Protein AF-A0A1K1Q2R0-F1 (afdb_monomer)

Solvent-accessible surface area (backbone atoms only — not comparable to full-atom values): 7042 Å² total; per-residue (Å²): 111,70,65,62,53,52,37,53,50,28,50,76,66,64,40,99,50,38,55,56,53,58,54,48,56,50,43,51,59,76,29,57,93,38,65,70,61,26,49,53,52,46,52,52,54,52,50,53,50,51,37,71,75,64,46,93,43,79,70,42,68,71,28,67,68,48,50,51,51,53,50,53,54,53,49,49,51,48,46,54,63,66,72,49,71,81,63,83,71,84,79,54,72,61,63,58,54,49,50,67,53,47,54,61,49,53,54,50,51,53,51,51,53,52,55,54,55,56,65,71,77,110

Sequence (122 aa):
MAIVALDAVTLLLQSEWMLFGILIVLGLHIFREKPKIRLIWFTVCAFCVEFISNGLSLYTLISPPFLFGMFFLLLSYFVMTVLCSGKKGKHPKFAKWFFYIFYPAHLLMIYFVKLAAEKVNL

pLDDT: mean 79.73, std 8.25, range [48.81, 90.94]

Structure (mmCIF, N/CA/C/O backbone):
data_AF-A0A1K1Q2R0-F1
#
_entry.id   AF-A0A1K1Q2R0-F1
#
loop_
_atom_site.group_PDB
_atom_site.id
_atom_site.type_symbol
_atom_site.label_atom_id
_atom_site.label_alt_id
_atom_site.label_comp_id
_atom_site.label_asym_id
_atom_site.label_entity_id
_atom_site.label_seq_id
_atom_site.pdbx_PDB_ins_code
_atom_site.Cartn_x
_atom_site.Cartn_y
_atom_site.Cartn_z
_atom_site.occupancy
_atom_site.B_iso_or_equiv
_atom_site.auth_seq_id
_atom_site.auth_comp_id
_atom_site.auth_asym_id
_atom_site.auth_atom_id
_atom_site.pdbx_PDB_model_num
ATOM 1 N N . MET A 1 1 ? -2.669 -13.277 19.019 1.00 62.69 1 MET A N 1
ATOM 2 C CA . MET A 1 1 ? -2.047 -14.454 18.370 1.00 62.69 1 MET A CA 1
ATOM 3 C C . MET A 1 1 ? -2.475 -14.605 16.910 1.00 62.69 1 MET A C 1
ATOM 5 O O . MET A 1 1 ? -1.596 -14.688 16.070 1.00 62.69 1 MET A O 1
ATOM 9 N N . ALA A 1 2 ? -3.773 -14.544 16.576 1.00 80.44 2 ALA A N 1
ATOM 10 C CA . ALA A 1 2 ? -4.241 -14.693 15.186 1.00 80.44 2 ALA A CA 1
ATOM 11 C C . ALA A 1 2 ? -3.658 -13.669 14.186 1.00 80.44 2 ALA A C 1
ATOM 13 O O . ALA A 1 2 ? -3.282 -14.046 13.085 1.00 80.44 2 ALA A O 1
ATOM 14 N N . ILE A 1 3 ? -3.529 -12.394 14.576 1.00 79.75 3 ILE A N 1
ATOM 15 C CA . ILE A 1 3 ? -2.997 -11.335 13.693 1.00 79.75 3 ILE A CA 1
ATOM 16 C C . ILE A 1 3 ? -1.536 -11.609 13.312 1.00 79.75 3 ILE A C 1
ATOM 18 O O . ILE A 1 3 ? -1.196 -11.542 12.143 1.00 79.75 3 ILE A O 1
ATOM 22 N N . VAL A 1 4 ? -0.702 -11.996 14.282 1.00 80.75 4 VAL A N 1
ATOM 23 C CA . VAL A 1 4 ? 0.724 -12.301 14.060 1.00 80.75 4 VAL A CA 1
ATOM 24 C C . VAL A 1 4 ? 0.899 -13.520 13.151 1.00 80.75 4 VAL A C 1
ATOM 26 O O . VAL A 1 4 ? 1.781 -13.537 12.303 1.00 80.75 4 VAL A O 1
ATOM 29 N N . ALA A 1 5 ? 0.034 -14.528 13.292 1.00 82.62 5 ALA A N 1
ATOM 30 C CA . ALA A 1 5 ? 0.045 -15.691 12.411 1.00 82.62 5 ALA A CA 1
ATOM 31 C C . ALA A 1 5 ? -0.347 -15.325 10.968 1.00 82.62 5 ALA A C 1
ATOM 33 O O . ALA A 1 5 ? 0.280 -15.808 10.031 1.00 82.62 5 ALA A O 1
ATOM 34 N N . LEU A 1 6 ? -1.343 -14.450 10.782 1.00 82.44 6 LEU A N 1
ATOM 35 C CA . LEU A 1 6 ? -1.733 -13.960 9.454 1.00 82.44 6 LEU A CA 1
ATOM 36 C C . LEU A 1 6 ? -0.607 -13.159 8.792 1.00 82.44 6 LEU A C 1
ATOM 38 O O . LEU A 1 6 ? -0.348 -13.351 7.610 1.00 82.44 6 LEU A O 1
ATOM 42 N N . ASP A 1 7 ? 0.083 -12.330 9.570 1.00 81.56 7 ASP A N 1
ATOM 43 C CA . ASP A 1 7 ? 1.225 -11.525 9.129 1.00 81.56 7 ASP A CA 1
ATOM 44 C C . ASP A 1 7 ? 2.418 -12.394 8.694 1.00 81.56 7 ASP A C 1
ATOM 46 O O . ASP A 1 7 ? 3.048 -12.167 7.662 1.00 81.56 7 ASP A O 1
ATOM 50 N N . ALA A 1 8 ? 2.699 -13.458 9.452 1.00 78.94 8 ALA A N 1
ATOM 51 C CA . ALA A 1 8 ? 3.729 -14.428 9.094 1.00 78.94 8 ALA A CA 1
ATOM 52 C C . ALA A 1 8 ? 3.382 -15.168 7.791 1.00 78.94 8 ALA A C 1
ATOM 54 O O . ALA A 1 8 ? 4.251 -15.402 6.954 1.00 78.94 8 ALA A O 1
ATOM 55 N N . VAL A 1 9 ? 2.108 -15.509 7.589 1.00 83.50 9 VAL A N 1
ATOM 56 C CA . VAL A 1 9 ? 1.645 -16.191 6.372 1.00 83.50 9 VAL A CA 1
ATOM 57 C C . VAL A 1 9 ? 1.715 -15.271 5.150 1.00 83.50 9 VAL A C 1
ATOM 59 O O . VAL A 1 9 ? 2.161 -15.714 4.092 1.00 83.50 9 VAL A O 1
ATOM 62 N N . THR A 1 10 ? 1.330 -13.996 5.266 1.00 81.75 10 THR A N 1
ATOM 63 C CA . THR A 1 10 ? 1.429 -13.043 4.145 1.00 81.75 10 THR A CA 1
ATOM 64 C C . THR A 1 10 ? 2.874 -12.735 3.765 1.00 81.75 10 THR A C 1
ATOM 66 O O . THR A 1 10 ? 3.152 -12.557 2.577 1.00 81.75 10 THR A O 1
ATOM 69 N N . LEU A 1 11 ? 3.794 -12.731 4.736 1.00 78.38 11 LEU A N 1
ATOM 70 C CA . LEU A 1 11 ? 5.234 -12.663 4.481 1.00 78.38 11 LEU A CA 1
ATOM 71 C C . LEU A 1 11 ? 5.752 -13.883 3.717 1.00 78.38 11 LEU A C 1
ATOM 73 O O . LEU A 1 11 ? 6.471 -13.721 2.734 1.00 78.38 11 LEU A O 1
ATOM 77 N N . LEU A 1 12 ? 5.381 -15.093 4.149 1.00 81.62 12 LEU A N 1
ATOM 78 C CA . LEU A 1 12 ? 5.814 -16.337 3.502 1.00 81.62 12 LEU A CA 1
ATOM 79 C C . LEU A 1 12 ? 5.302 -16.453 2.062 1.00 81.62 12 LEU A C 1
ATOM 81 O O . LEU A 1 12 ? 6.008 -16.969 1.202 1.00 81.62 12 LEU A O 1
ATOM 85 N N . LEU A 1 13 ? 4.096 -15.950 1.793 1.00 81.56 13 LEU A N 1
ATOM 86 C CA . LEU A 1 13 ? 3.499 -15.930 0.455 1.00 81.56 13 LEU A CA 1
ATOM 87 C C . LEU A 1 13 ? 4.055 -14.824 -0.454 1.00 81.56 13 LEU A C 1
ATOM 89 O O . LEU A 1 13 ? 3.652 -14.766 -1.612 1.00 81.56 13 LEU A O 1
ATOM 93 N N . GLN A 1 14 ? 4.927 -13.943 0.056 1.00 73.06 14 GLN A N 1
ATOM 94 C CA . GLN A 1 14 ? 5.393 -12.739 -0.646 1.00 73.06 14 GLN A CA 1
ATOM 95 C C . GLN A 1 14 ? 4.235 -11.954 -1.280 1.00 73.06 14 GLN A C 1
ATOM 97 O O . GLN A 1 14 ? 4.300 -11.526 -2.431 1.00 73.06 14 GLN A O 1
ATOM 102 N N . SER A 1 15 ? 3.144 -11.794 -0.527 1.00 72.81 15 SER A N 1
ATOM 103 C CA . SER A 1 15 ? 1.993 -11.025 -0.996 1.00 72.81 15 SER A CA 1
ATOM 104 C C . SER A 1 15 ? 2.419 -9.596 -1.332 1.00 72.81 15 SER A C 1
ATOM 106 O O . SER A 1 15 ? 3.204 -9.007 -0.591 1.00 72.81 15 SER A O 1
ATOM 108 N N . GLU A 1 16 ? 1.854 -9.013 -2.390 1.00 65.94 16 GLU A N 1
ATOM 109 C CA . GLU A 1 16 ? 2.181 -7.657 -2.869 1.00 65.94 16 GLU A CA 1
ATOM 110 C C . GLU A 1 16 ? 2.047 -6.583 -1.772 1.00 65.94 16 GLU A C 1
ATOM 112 O O . GLU A 1 16 ? 2.724 -5.561 -1.800 1.00 65.94 16 GLU A O 1
ATOM 117 N N . TRP A 1 17 ? 1.208 -6.843 -0.764 1.00 67.81 17 TRP A N 1
ATOM 118 C CA . TRP A 1 17 ? 0.936 -5.939 0.358 1.00 67.81 17 TRP A CA 1
ATOM 119 C C . TRP A 1 17 ? 1.602 -6.359 1.680 1.00 67.81 17 TRP A C 1
ATOM 121 O O . TRP A 1 17 ? 1.435 -5.665 2.686 1.00 67.81 17 TRP A O 1
ATOM 131 N N . MET A 1 18 ? 2.350 -7.472 1.674 1.00 78.88 18 MET A N 1
ATOM 132 C CA . MET A 1 18 ? 3.139 -8.043 2.778 1.00 78.88 18 MET A CA 1
ATOM 133 C C . MET A 1 18 ? 2.494 -7.832 4.169 1.00 78.88 18 MET A C 1
ATOM 135 O O . MET A 1 18 ? 1.323 -8.155 4.380 1.00 78.88 18 MET A O 1
ATOM 139 N N . LEU A 1 19 ? 3.266 -7.277 5.110 1.00 77.56 19 LEU A N 1
ATOM 140 C CA . LEU A 1 19 ? 2.856 -6.892 6.464 1.00 77.56 19 LEU A CA 1
ATOM 141 C C . LEU A 1 19 ? 1.985 -5.622 6.470 1.00 77.56 19 LEU A C 1
ATOM 143 O O . LEU A 1 19 ? 1.160 -5.391 7.357 1.00 77.56 19 LEU A O 1
ATOM 147 N N . PHE A 1 20 ? 2.172 -4.754 5.473 1.00 80.19 20 PHE A N 1
ATOM 148 C CA . PHE A 1 20 ? 1.595 -3.411 5.463 1.00 80.19 20 PHE A CA 1
ATOM 149 C C . PHE A 1 20 ? 0.081 -3.421 5.319 1.00 80.19 20 PHE A C 1
ATOM 151 O O . PHE A 1 20 ? -0.588 -2.612 5.958 1.00 80.19 20 PHE A O 1
ATOM 158 N N . GLY A 1 21 ? -0.477 -4.361 4.552 1.00 79.44 21 GLY A N 1
ATOM 159 C CA . GLY A 1 21 ? -1.927 -4.499 4.419 1.00 79.44 21 GLY A CA 1
ATOM 160 C C . GLY A 1 21 ? -2.615 -4.692 5.774 1.00 79.44 21 GLY A C 1
ATOM 161 O O . GLY A 1 21 ? -3.588 -4.005 6.093 1.00 79.44 21 GLY A O 1
ATOM 162 N N . ILE A 1 22 ? -2.067 -5.575 6.611 1.00 83.12 22 ILE A N 1
ATOM 163 C CA . ILE A 1 22 ? -2.620 -5.888 7.934 1.00 83.12 22 ILE A CA 1
ATOM 164 C C . ILE A 1 22 ? -2.429 -4.704 8.888 1.00 83.12 22 ILE A C 1
ATOM 166 O O . ILE A 1 22 ? -3.376 -4.320 9.577 1.00 83.12 22 ILE A O 1
ATOM 170 N N . LEU A 1 23 ? -1.252 -4.070 8.882 1.00 84.12 23 LEU A N 1
ATOM 171 C CA . LEU A 1 23 ? -0.959 -2.894 9.710 1.00 84.12 23 LEU A CA 1
ATOM 172 C C . LEU A 1 23 ? -1.842 -1.686 9.375 1.00 84.12 23 LEU A C 1
ATOM 174 O O . LEU A 1 23 ? -2.283 -0.970 10.280 1.00 84.12 23 LEU A O 1
ATOM 178 N N . ILE A 1 24 ? -2.130 -1.467 8.091 1.00 84.44 24 ILE A N 1
ATOM 179 C CA . ILE A 1 24 ? -3.013 -0.393 7.634 1.00 84.44 24 ILE A CA 1
ATOM 180 C C . ILE A 1 24 ? -4.440 -0.657 8.116 1.00 84.44 24 ILE A C 1
ATOM 182 O O . ILE A 1 24 ? -5.030 0.203 8.769 1.00 84.44 24 ILE A O 1
ATOM 186 N N . VAL A 1 25 ? -4.994 -1.849 7.869 1.00 84.56 25 VAL A N 1
ATOM 187 C CA . VAL A 1 25 ? -6.365 -2.187 8.297 1.00 84.56 25 VAL A CA 1
ATOM 188 C C . VAL A 1 25 ? -6.502 -2.131 9.820 1.00 84.56 25 VAL A C 1
ATOM 190 O O . VAL A 1 25 ? -7.475 -1.573 10.335 1.00 84.56 25 VAL A O 1
ATOM 193 N N . LEU A 1 26 ? -5.514 -2.652 10.550 1.00 85.31 26 LEU A N 1
ATOM 194 C CA . LEU A 1 26 ? -5.497 -2.629 12.00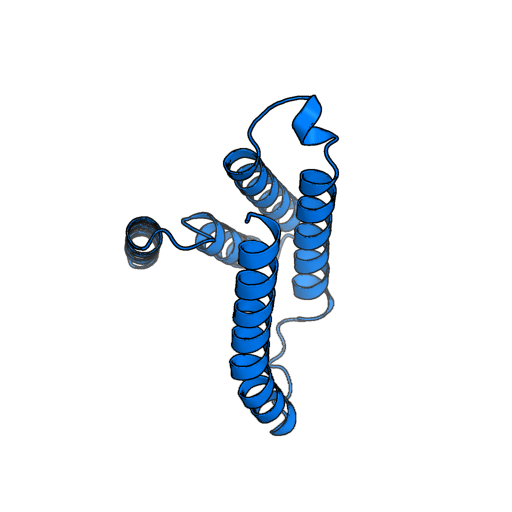9 1.00 85.31 26 LEU A CA 1
ATOM 195 C C . LEU A 1 26 ? -5.435 -1.196 12.549 1.00 85.31 26 LEU A C 1
ATOM 197 O O . LEU A 1 26 ? -6.214 -0.838 13.434 1.00 85.31 26 LEU A O 1
ATOM 201 N N . GLY A 1 27 ? -4.563 -0.355 11.989 1.00 82.88 27 GLY A N 1
ATOM 202 C CA . GLY A 1 27 ? -4.461 1.052 12.369 1.00 82.88 27 GLY A CA 1
ATOM 203 C C . GLY A 1 27 ? -5.752 1.825 12.113 1.00 82.88 27 GLY A C 1
ATOM 204 O O . GLY A 1 27 ? -6.197 2.600 12.960 1.00 82.88 27 GLY A O 1
ATOM 205 N N . LEU A 1 28 ? -6.417 1.566 10.986 1.00 84.44 28 LEU A N 1
ATOM 206 C CA . LEU A 1 28 ? -7.714 2.168 10.679 1.00 84.44 28 LEU A CA 1
ATOM 207 C C . LEU A 1 28 ? -8.815 1.738 11.658 1.00 84.44 28 LEU A C 1
ATOM 209 O O . LEU A 1 28 ? -9.705 2.538 11.953 1.00 84.44 28 LEU A O 1
ATOM 213 N N . HIS A 1 29 ? -8.750 0.508 12.175 1.00 83.81 29 HIS A N 1
ATOM 214 C CA . HIS A 1 29 ? -9.684 0.005 13.180 1.00 83.81 29 HIS A CA 1
ATOM 215 C C . HIS A 1 29 ? -9.431 0.614 14.567 1.00 83.81 29 HIS A C 1
ATOM 217 O O . HIS A 1 29 ? -10.358 1.147 15.175 1.00 83.81 29 HIS A O 1
ATOM 223 N N . ILE A 1 30 ? -8.184 0.585 15.051 1.00 85.88 30 ILE A N 1
ATOM 224 C CA . ILE A 1 30 ? -7.811 1.095 16.382 1.00 85.88 30 ILE A CA 1
ATOM 225 C C . ILE A 1 30 ? -8.022 2.612 16.465 1.00 85.88 30 ILE A C 1
ATOM 227 O O . ILE A 1 30 ? -8.576 3.119 17.439 1.00 85.88 30 ILE A O 1
ATOM 231 N N . PHE A 1 31 ? -7.623 3.352 15.427 1.00 82.88 31 PHE A N 1
ATOM 232 C CA . PHE A 1 31 ? -7.714 4.814 15.399 1.00 82.88 31 PHE A CA 1
ATOM 233 C C . PHE A 1 31 ? -9.008 5.329 14.756 1.00 82.88 31 PHE A C 1
ATOM 235 O O . PHE A 1 31 ? -9.079 6.490 14.349 1.00 82.88 31 PHE A O 1
ATOM 242 N N . ARG A 1 32 ? -10.058 4.499 14.679 1.00 77.31 32 ARG A N 1
ATOM 243 C CA . ARG A 1 32 ? -11.324 4.845 14.015 1.00 77.31 32 ARG A CA 1
ATOM 244 C C . ARG A 1 32 ? -11.941 6.146 14.533 1.00 77.31 32 ARG A C 1
ATOM 246 O O . ARG A 1 32 ? -12.344 6.977 13.721 1.00 77.31 32 ARG A O 1
ATOM 253 N N . GLU A 1 33 ? -11.953 6.328 15.851 1.00 81.19 33 GLU A N 1
ATOM 254 C CA . GLU A 1 33 ? -12.548 7.485 16.537 1.00 81.19 33 GLU A CA 1
ATOM 255 C C . GLU A 1 33 ? -11.679 8.756 16.463 1.00 81.19 33 GLU A C 1
ATOM 257 O O . GLU A 1 33 ? -12.137 9.854 16.771 1.00 81.19 33 GLU A O 1
ATOM 262 N N . LYS A 1 34 ? -10.406 8.639 16.053 1.00 84.94 34 LYS A N 1
ATOM 263 C CA . LYS A 1 34 ? -9.433 9.746 16.049 1.00 84.94 34 LYS A CA 1
ATOM 264 C C . LYS A 1 34 ? -8.907 10.004 14.629 1.00 84.94 34 LYS A C 1
ATOM 266 O O . LYS A 1 34 ? -7.831 9.514 14.279 1.00 84.94 34 LYS A O 1
ATOM 271 N N . PRO A 1 35 ? -9.593 10.828 13.810 1.00 79.50 35 PRO A N 1
ATOM 272 C CA . PRO A 1 35 ? -9.286 10.974 12.383 1.00 79.50 35 PRO A CA 1
ATOM 273 C C . PRO A 1 35 ? -7.884 11.537 12.103 1.00 79.50 35 PRO A C 1
ATOM 275 O O . PRO A 1 35 ? -7.273 11.167 11.105 1.00 79.50 35 PRO A O 1
ATOM 278 N N . LYS A 1 36 ? -7.347 12.383 12.995 1.00 84.69 36 LYS A N 1
ATOM 279 C CA . LYS A 1 36 ? -5.992 12.948 12.864 1.00 84.69 36 LYS A CA 1
ATOM 280 C C . LYS A 1 36 ? -4.905 11.879 13.021 1.00 84.69 36 LYS A C 1
ATOM 282 O O . LYS A 1 36 ? -4.016 11.786 12.186 1.00 84.69 36 LYS A O 1
ATOM 287 N N . ILE A 1 37 ? -5.008 11.045 14.060 1.00 86.56 37 ILE A N 1
ATOM 288 C CA . ILE A 1 37 ? -4.042 9.963 14.325 1.00 86.56 37 ILE A CA 1
ATOM 289 C C . ILE A 1 37 ? -4.142 8.893 13.239 1.00 86.56 37 ILE A C 1
ATOM 291 O O . ILE A 1 37 ? -3.130 8.388 12.770 1.00 86.56 37 ILE A O 1
ATOM 295 N N . ARG A 1 38 ? -5.366 8.607 12.789 1.00 85.19 38 ARG A N 1
ATOM 296 C CA . ARG A 1 38 ? -5.628 7.671 11.698 1.00 85.19 38 ARG A CA 1
ATOM 297 C C . ARG A 1 38 ? -4.951 8.084 10.392 1.00 85.19 38 ARG A C 1
ATOM 299 O O . ARG A 1 38 ? -4.360 7.236 9.732 1.00 85.19 38 ARG A O 1
ATOM 306 N N . LEU A 1 39 ? -5.023 9.371 10.041 1.00 86.50 39 LEU A N 1
ATOM 307 C CA . LEU A 1 39 ? -4.351 9.905 8.858 1.00 86.50 39 LEU A CA 1
ATOM 308 C C . LEU A 1 39 ? -2.835 9.780 9.000 1.00 86.50 39 LEU A C 1
ATOM 310 O O . LEU A 1 39 ? -2.199 9.259 8.096 1.00 86.50 39 LEU A O 1
ATOM 314 N N . ILE A 1 40 ? -2.270 10.185 10.143 1.00 88.25 40 ILE A N 1
ATOM 315 C CA . ILE A 1 40 ? -0.824 10.077 10.390 1.00 88.25 40 ILE A CA 1
ATOM 316 C C . ILE A 1 40 ? -0.366 8.622 10.252 1.00 88.25 40 ILE A C 1
ATOM 318 O O . ILE A 1 40 ? 0.595 8.357 9.539 1.00 88.25 40 ILE A O 1
ATOM 322 N N . TRP A 1 41 ? -1.080 7.676 10.869 1.00 87.69 41 TRP A N 1
ATOM 323 C CA . TRP A 1 41 ? -0.764 6.251 10.768 1.00 87.69 41 TRP A CA 1
ATOM 324 C C . TRP A 1 41 ? -0.792 5.758 9.319 1.00 87.69 41 TRP A C 1
ATOM 326 O O . TRP A 1 41 ? 0.155 5.120 8.866 1.00 87.69 41 TRP A O 1
ATOM 336 N N . PHE A 1 42 ? -1.847 6.097 8.572 1.00 87.81 42 PHE A N 1
ATOM 337 C CA . PHE A 1 42 ? -1.975 5.706 7.170 1.00 87.81 42 PHE A CA 1
ATOM 338 C C . PHE A 1 42 ? -0.848 6.289 6.309 1.00 87.81 42 PHE A C 1
ATOM 340 O O . PHE A 1 42 ? -0.241 5.559 5.532 1.00 87.81 42 PHE A O 1
ATOM 347 N N . THR A 1 43 ? -0.526 7.575 6.476 1.00 86.75 43 THR A N 1
ATOM 348 C CA . THR A 1 43 ? 0.553 8.238 5.732 1.00 86.75 43 THR A CA 1
ATOM 349 C C . THR A 1 43 ? 1.917 7.633 6.052 1.00 86.75 43 THR A C 1
ATOM 351 O O . THR A 1 43 ? 2.717 7.441 5.142 1.00 86.75 43 THR A O 1
ATOM 354 N N . VAL A 1 44 ? 2.182 7.286 7.316 1.00 90.00 44 VAL A N 1
ATOM 355 C CA . VAL A 1 44 ? 3.427 6.610 7.712 1.00 90.00 44 VAL A CA 1
ATOM 356 C C . VAL A 1 44 ? 3.521 5.234 7.054 1.00 90.00 44 VAL A C 1
ATOM 358 O O . VAL A 1 44 ? 4.540 4.926 6.445 1.00 90.00 44 VAL A O 1
ATOM 361 N N . CYS A 1 45 ? 2.455 4.429 7.100 1.00 88.12 45 CYS A N 1
ATOM 362 C CA . CYS A 1 45 ? 2.445 3.125 6.437 1.00 88.12 45 CYS A CA 1
ATOM 363 C C . CYS A 1 45 ? 2.611 3.241 4.914 1.00 88.12 45 CYS A C 1
ATOM 365 O O . CYS A 1 45 ? 3.390 2.486 4.342 1.00 88.12 45 CYS A O 1
ATOM 367 N N . ALA A 1 46 ? 1.925 4.189 4.266 1.00 85.56 46 ALA A N 1
ATOM 368 C CA . ALA A 1 46 ? 2.044 4.435 2.828 1.00 85.56 46 ALA A CA 1
ATOM 369 C C . ALA A 1 46 ? 3.475 4.832 2.439 1.00 85.56 46 ALA A C 1
ATOM 371 O O . ALA A 1 46 ? 4.041 4.272 1.505 1.00 85.56 46 ALA A O 1
ATOM 372 N N . PHE A 1 47 ? 4.093 5.727 3.213 1.00 85.44 47 PHE A N 1
ATOM 373 C CA . PHE A 1 47 ? 5.482 6.117 3.001 1.00 85.44 47 PHE A CA 1
ATOM 374 C C . PHE A 1 47 ? 6.443 4.933 3.173 1.00 85.44 47 PHE A C 1
ATOM 376 O O . PHE A 1 47 ? 7.358 4.777 2.374 1.00 85.44 47 PHE A O 1
ATOM 383 N N . CYS A 1 48 ? 6.232 4.069 4.174 1.00 86.31 48 CYS A N 1
ATOM 384 C CA . CYS A 1 48 ? 7.052 2.868 4.365 1.00 86.31 48 CYS A CA 1
ATOM 385 C C . CYS A 1 48 ? 6.932 1.866 3.208 1.00 86.31 48 CYS A C 1
ATOM 387 O O . CYS A 1 48 ? 7.939 1.270 2.831 1.00 86.31 48 CYS A O 1
ATOM 389 N N . VAL A 1 49 ? 5.735 1.685 2.641 1.00 83.94 49 VAL A N 1
ATOM 390 C CA . VAL A 1 49 ? 5.531 0.825 1.462 1.00 83.94 49 VAL A CA 1
ATOM 391 C C . VAL A 1 49 ? 6.314 1.376 0.275 1.00 83.94 49 VAL A C 1
ATOM 393 O O . VAL A 1 49 ? 7.146 0.674 -0.291 1.00 83.94 49 VAL A O 1
ATOM 396 N N . GLU A 1 50 ? 6.121 2.655 -0.044 1.00 81.69 50 GLU A N 1
ATOM 397 C CA . GLU A 1 50 ? 6.796 3.300 -1.173 1.00 81.69 50 GLU A CA 1
ATOM 398 C C . GLU A 1 50 ? 8.316 3.353 -0.995 1.00 81.69 50 GLU A C 1
ATOM 400 O O . GLU A 1 50 ? 9.068 3.199 -1.956 1.00 81.69 50 GLU A O 1
ATOM 405 N N . PHE A 1 51 ? 8.782 3.506 0.246 1.00 82.00 51 PHE A N 1
ATOM 406 C CA . PHE A 1 51 ? 10.194 3.428 0.602 1.00 82.00 51 PHE A CA 1
ATOM 407 C C . PHE A 1 51 ? 10.791 2.050 0.304 1.00 82.00 51 PHE A C 1
ATOM 409 O O . PHE A 1 51 ? 11.905 1.971 -0.207 1.00 82.00 51 PHE A O 1
ATOM 416 N N . ILE A 1 52 ? 10.080 0.964 0.614 1.00 81.88 52 ILE A N 1
ATOM 417 C CA . ILE A 1 52 ? 10.563 -0.396 0.336 1.00 81.88 52 ILE A CA 1
ATOM 418 C C . ILE A 1 52 ? 10.539 -0.678 -1.166 1.00 81.88 52 ILE A C 1
ATOM 420 O O . ILE A 1 52 ? 11.464 -1.304 -1.677 1.00 81.88 52 ILE A O 1
ATOM 424 N N . SER A 1 53 ? 9.518 -0.194 -1.876 1.00 79.81 53 SER A N 1
ATOM 425 C CA . SER A 1 53 ? 9.373 -0.414 -3.317 1.00 79.81 53 SER A CA 1
ATOM 426 C C . SER A 1 53 ? 10.368 0.391 -4.158 1.00 79.81 53 SER A C 1
ATOM 428 O O . SER A 1 53 ? 10.917 -0.145 -5.116 1.00 79.81 53 SER A O 1
ATOM 430 N N . ASN A 1 54 ? 10.610 1.660 -3.817 1.00 76.50 54 ASN A N 1
ATOM 431 C CA . ASN A 1 54 ? 11.395 2.587 -4.642 1.00 76.50 54 ASN A CA 1
ATOM 432 C C . ASN A 1 54 ? 12.749 2.985 -4.023 1.00 76.50 54 ASN A C 1
ATOM 434 O O . ASN A 1 54 ? 13.595 3.540 -4.719 1.00 76.50 54 ASN A O 1
ATOM 438 N N .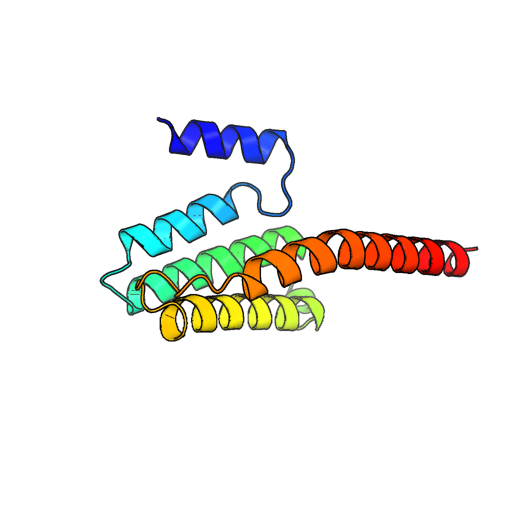 GLY A 1 55 ? 12.989 2.708 -2.739 1.00 77.50 55 GLY A N 1
ATOM 439 C CA . GLY A 1 55 ? 14.216 3.084 -2.030 1.00 77.50 55 GLY A CA 1
ATOM 440 C C . GLY A 1 55 ? 14.287 4.563 -1.620 1.00 77.50 55 GLY A C 1
ATOM 441 O O . GLY A 1 55 ? 13.544 5.420 -2.107 1.00 77.50 55 GLY A O 1
ATOM 442 N N . LEU A 1 56 ? 15.217 4.883 -0.710 1.00 75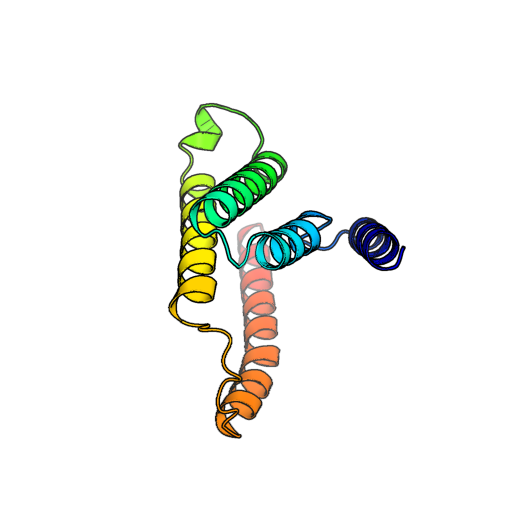.44 56 LEU A N 1
ATOM 443 C CA . LEU A 1 56 ? 15.422 6.243 -0.198 1.00 75.44 56 LEU A CA 1
ATOM 444 C C . LEU A 1 56 ? 16.457 6.998 -1.020 1.00 75.44 56 LEU A C 1
ATOM 446 O O . LEU A 1 56 ? 17.652 6.956 -0.727 1.00 75.44 56 LEU A O 1
ATOM 450 N N . SER A 1 57 ? 15.997 7.733 -2.022 1.00 79.00 57 SER A N 1
ATOM 451 C CA . SER A 1 57 ? 16.848 8.688 -2.707 1.00 79.00 57 SER A CA 1
ATOM 452 C C . SER A 1 57 ? 16.104 9.967 -3.060 1.00 79.00 57 SER A C 1
ATOM 454 O O . SER A 1 57 ? 14.916 9.963 -3.365 1.00 79.00 57 SER A O 1
ATOM 456 N N . LEU A 1 58 ? 16.819 11.092 -3.076 1.00 72.50 58 LEU A N 1
ATOM 457 C CA . LEU A 1 58 ? 16.248 12.381 -3.475 1.00 72.50 58 LEU A CA 1
ATOM 458 C C . LEU A 1 58 ? 15.669 12.338 -4.897 1.00 72.50 58 LEU A C 1
ATOM 460 O O . LEU A 1 58 ? 14.641 12.957 -5.156 1.00 72.50 58 LEU A O 1
ATOM 464 N N . TYR A 1 59 ? 16.282 11.562 -5.797 1.00 73.19 59 TYR A N 1
ATOM 465 C CA . TYR A 1 59 ? 15.766 11.380 -7.155 1.00 73.19 59 TYR A CA 1
ATOM 466 C C . TYR A 1 59 ? 14.504 10.505 -7.199 1.00 73.19 59 TYR A C 1
ATOM 468 O O . TYR A 1 59 ? 13.639 10.742 -8.039 1.00 73.19 59 TYR A O 1
ATOM 476 N N . THR A 1 60 ? 14.357 9.527 -6.296 1.00 73.75 60 THR A N 1
ATOM 477 C CA . THR A 1 60 ? 13.165 8.664 -6.257 1.00 73.75 60 THR A CA 1
ATOM 478 C C . THR A 1 60 ? 11.970 9.380 -5.644 1.00 73.75 60 THR A C 1
ATOM 480 O O . THR A 1 60 ? 10.858 9.197 -6.128 1.00 73.75 60 THR A O 1
ATOM 483 N N . LEU A 1 61 ? 12.183 10.282 -4.682 1.00 72.38 61 LEU A N 1
ATOM 484 C CA . LEU A 1 61 ? 11.109 11.070 -4.058 1.00 72.38 61 LEU A CA 1
ATOM 485 C C . LEU A 1 61 ? 10.412 12.043 -5.024 1.00 72.38 61 LEU A C 1
ATOM 487 O O . LEU A 1 61 ? 9.239 12.357 -4.843 1.00 72.38 61 LEU A O 1
ATOM 491 N N . ILE A 1 62 ? 11.130 12.527 -6.041 1.00 77.94 62 ILE A N 1
ATOM 492 C CA . ILE A 1 62 ? 10.591 13.438 -7.067 1.00 77.94 62 ILE A CA 1
ATOM 493 C C . ILE A 1 62 ? 10.152 12.652 -8.314 1.00 77.94 62 ILE A C 1
ATOM 495 O O . ILE A 1 62 ? 9.520 13.195 -9.220 1.00 77.94 62 ILE A O 1
ATOM 499 N N . SER A 1 63 ? 10.466 11.355 -8.373 1.00 81.38 63 SER A N 1
ATOM 500 C CA . SER A 1 63 ? 10.141 10.534 -9.529 1.00 81.38 63 SER A CA 1
ATOM 501 C C . SER A 1 63 ? 8.617 10.433 -9.722 1.00 81.38 63 SER A C 1
ATOM 503 O O . SER A 1 63 ? 7.872 10.288 -8.745 1.00 81.38 63 SER A O 1
ATOM 505 N N . PRO A 1 64 ? 8.124 10.476 -10.976 1.00 82.06 64 PRO A N 1
ATOM 506 C CA . PRO A 1 64 ? 6.701 10.320 -11.259 1.00 82.06 64 PRO A CA 1
ATOM 507 C C . PRO A 1 64 ? 6.063 9.068 -10.623 1.00 82.06 64 PRO A C 1
ATOM 509 O O . PRO A 1 64 ? 4.977 9.210 -10.064 1.00 82.06 64 PRO A O 1
ATOM 512 N N . PRO A 1 65 ? 6.700 7.875 -10.623 1.00 78.38 65 PRO A N 1
ATOM 513 C CA . PRO A 1 65 ? 6.123 6.674 -10.014 1.00 78.38 65 PRO A CA 1
ATOM 514 C C . PRO A 1 65 ? 5.795 6.845 -8.528 1.00 78.38 65 PRO A C 1
ATOM 516 O O . PRO A 1 65 ? 4.694 6.502 -8.106 1.00 78.38 65 PRO A O 1
ATOM 519 N N . PHE A 1 66 ? 6.709 7.442 -7.758 1.00 81.56 66 PHE A N 1
ATOM 520 C CA . PHE A 1 66 ? 6.531 7.666 -6.323 1.00 81.56 66 PHE A CA 1
ATOM 521 C C . PHE A 1 66 ? 5.384 8.642 -6.030 1.00 81.56 66 PHE A C 1
ATOM 523 O O . PHE A 1 66 ? 4.543 8.394 -5.165 1.00 81.56 66 PHE A O 1
ATOM 530 N N . LEU A 1 67 ? 5.309 9.747 -6.781 1.00 83.56 67 LEU A N 1
ATOM 531 C CA . LEU A 1 67 ? 4.243 10.741 -6.619 1.00 83.56 67 LEU A CA 1
ATOM 532 C C . LEU A 1 67 ? 2.870 10.163 -6.973 1.00 83.56 67 LEU A C 1
ATOM 534 O O . LEU A 1 67 ? 1.900 10.397 -6.250 1.00 83.56 67 LEU A O 1
ATOM 538 N N . PHE A 1 68 ? 2.790 9.388 -8.058 1.00 85.00 68 PHE A N 1
ATOM 539 C CA . PHE A 1 68 ? 1.559 8.705 -8.446 1.00 85.00 68 PHE A CA 1
ATOM 540 C C . PHE A 1 68 ? 1.136 7.671 -7.398 1.00 85.00 68 PHE A C 1
ATOM 542 O O . PHE A 1 68 ? -0.026 7.680 -6.992 1.00 85.00 68 PHE A O 1
ATOM 549 N N . GLY A 1 69 ? 2.057 6.830 -6.919 1.00 83.94 69 GLY A N 1
ATOM 550 C CA . GLY A 1 69 ? 1.779 5.823 -5.891 1.00 83.94 69 GLY A CA 1
ATOM 551 C C . GLY A 1 69 ? 1.244 6.440 -4.597 1.00 83.94 69 GLY A C 1
ATOM 552 O O . GLY A 1 69 ? 0.138 6.114 -4.150 1.00 83.94 69 GLY A O 1
ATOM 553 N N . MET A 1 70 ? 1.940 7.458 -4.080 1.00 84.06 70 MET A N 1
ATOM 554 C CA . MET A 1 70 ? 1.506 8.218 -2.904 1.00 84.06 70 MET A CA 1
ATOM 555 C C . MET A 1 70 ? 0.136 8.868 -3.103 1.00 84.06 70 MET A C 1
ATOM 557 O O . MET A 1 70 ? -0.716 8.793 -2.215 1.00 84.06 70 MET A O 1
ATOM 561 N N . PHE A 1 71 ? -0.112 9.474 -4.267 1.00 86.38 71 PHE A N 1
ATOM 562 C CA . PHE A 1 71 ? -1.400 10.090 -4.578 1.00 86.38 71 PHE A CA 1
ATOM 563 C C . PHE A 1 71 ? -2.542 9.065 -4.586 1.00 86.38 71 PHE A C 1
ATOM 565 O O . PHE A 1 71 ? -3.575 9.299 -3.957 1.00 86.38 71 PHE A O 1
ATOM 572 N N . PHE A 1 72 ? -2.359 7.912 -5.238 1.00 85.00 72 PHE A N 1
ATOM 573 C CA . PHE A 1 72 ? -3.373 6.855 -5.286 1.00 85.00 72 PHE A CA 1
ATOM 574 C C . PHE A 1 72 ? -3.653 6.243 -3.910 1.00 85.00 72 PHE A C 1
ATOM 576 O O . PHE A 1 72 ? -4.816 6.000 -3.578 1.00 85.00 72 PHE A O 1
ATOM 583 N N . LEU A 1 73 ? -2.626 6.038 -3.081 1.00 86.19 73 LEU A N 1
ATOM 584 C CA . LEU A 1 73 ? -2.797 5.548 -1.711 1.00 86.19 73 LEU A CA 1
ATOM 585 C C . LEU A 1 73 ? -3.591 6.542 -0.854 1.00 86.19 73 LEU A C 1
ATOM 587 O O . LEU A 1 73 ? -4.526 6.151 -0.150 1.00 86.19 73 LEU A O 1
ATOM 591 N N . LEU A 1 74 ? -3.279 7.836 -0.947 1.00 85.94 74 LEU A N 1
ATOM 592 C CA . LEU A 1 74 ? -3.987 8.876 -0.197 1.00 85.94 74 LEU A CA 1
ATOM 593 C C . LEU A 1 74 ? -5.431 9.057 -0.688 1.00 85.94 74 LEU A C 1
ATOM 595 O O . LEU A 1 74 ? -6.349 9.237 0.117 1.00 85.94 74 LEU A O 1
ATOM 599 N N . LEU A 1 75 ? -5.648 8.944 -2.001 1.00 86.56 75 LEU A N 1
ATOM 600 C CA . LEU A 1 75 ? -6.978 8.943 -2.602 1.00 86.56 75 LEU A CA 1
ATOM 601 C C . LEU A 1 75 ? -7.797 7.733 -2.133 1.00 86.56 75 LEU A C 1
ATOM 603 O O . LEU A 1 75 ? -8.966 7.884 -1.782 1.00 86.56 75 LEU A O 1
ATOM 607 N N . SER A 1 76 ? -7.179 6.551 -2.054 1.00 83.69 76 SER A N 1
ATOM 608 C CA . SER A 1 76 ? -7.801 5.343 -1.503 1.00 83.69 76 SER A CA 1
ATOM 609 C C . SER A 1 76 ? -8.233 5.547 -0.046 1.00 83.69 76 SER A C 1
ATOM 611 O O . SER A 1 76 ? -9.380 5.261 0.305 1.00 83.69 76 SER A O 1
ATOM 613 N N . TYR A 1 77 ? -7.381 6.146 0.793 1.00 84.31 77 TYR A N 1
ATOM 614 C CA . TYR A 1 77 ? -7.752 6.519 2.163 1.00 84.31 77 TYR A CA 1
ATOM 615 C C . TYR A 1 77 ? -8.944 7.478 2.210 1.00 84.31 77 TYR A C 1
ATOM 617 O O . TYR A 1 77 ? -9.869 7.284 3.005 1.00 84.31 77 TYR A O 1
ATOM 625 N N . PHE A 1 78 ? -8.958 8.502 1.354 1.00 83.44 78 PHE A N 1
ATOM 626 C CA . PHE A 1 78 ? -10.070 9.445 1.272 1.00 83.44 78 PHE A CA 1
ATOM 627 C C . PHE A 1 78 ? -11.378 8.739 0.893 1.00 83.44 78 PHE A C 1
ATOM 629 O O . PHE A 1 78 ? -12.380 8.871 1.596 1.00 83.44 78 PHE A O 1
ATOM 636 N N . VAL A 1 79 ? -11.355 7.914 -0.156 1.00 82.12 79 VAL A N 1
ATOM 637 C CA . VAL A 1 79 ? -12.500 7.102 -0.597 1.00 82.12 79 VAL A CA 1
ATOM 638 C C . VAL A 1 79 ? -12.994 6.211 0.543 1.00 82.12 79 VAL A C 1
ATOM 640 O O . VAL A 1 79 ? -14.181 6.208 0.867 1.00 82.12 79 VAL A O 1
ATOM 643 N N . MET A 1 80 ? -12.092 5.502 1.217 1.00 77.38 80 MET A N 1
ATOM 644 C CA . MET A 1 80 ? -12.468 4.556 2.262 1.00 77.38 80 MET A CA 1
ATOM 645 C C . MET A 1 80 ? -12.959 5.229 3.550 1.00 77.38 80 MET A C 1
ATOM 647 O O . MET A 1 80 ? -13.725 4.631 4.299 1.00 77.38 80 MET A O 1
ATOM 651 N N . THR A 1 81 ? -12.556 6.469 3.828 1.00 76.88 81 THR A N 1
ATOM 652 C CA . THR A 1 81 ? -12.986 7.182 5.042 1.00 76.88 81 THR A CA 1
ATOM 653 C C . THR A 1 81 ? -14.223 8.048 4.837 1.00 76.88 81 THR A C 1
ATOM 655 O O . THR A 1 81 ? -15.029 8.164 5.760 1.00 76.88 81 THR A O 1
ATOM 658 N N . VAL A 1 82 ? -14.394 8.635 3.651 1.00 74.88 82 VAL A N 1
ATOM 659 C CA . VAL A 1 82 ? -15.512 9.534 3.334 1.00 74.88 82 VAL A CA 1
ATOM 660 C C . VAL A 1 82 ? -16.688 8.771 2.726 1.00 74.88 82 VAL A C 1
ATOM 662 O O . VAL A 1 82 ? -17.822 8.940 3.176 1.00 74.88 82 VAL A O 1
ATOM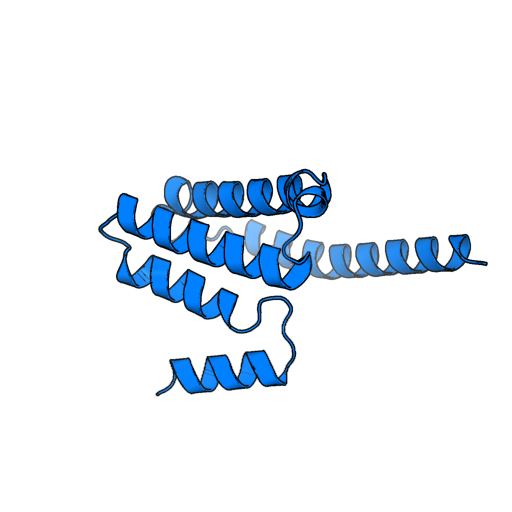 665 N N . LEU A 1 83 ? -16.438 7.903 1.737 1.00 69.69 83 LEU A N 1
ATOM 666 C CA . LEU A 1 83 ? -17.505 7.200 1.011 1.00 69.69 83 LEU A CA 1
ATOM 667 C C . LEU A 1 83 ? -17.965 5.934 1.739 1.00 69.69 83 LEU A C 1
ATOM 669 O O . LEU A 1 83 ? -19.157 5.627 1.764 1.00 69.69 83 LEU A O 1
ATOM 673 N N . CYS A 1 84 ? -17.052 5.220 2.396 1.00 64.06 84 CYS A N 1
ATOM 674 C CA . CYS A 1 84 ? -17.404 4.060 3.211 1.00 64.06 84 CYS A CA 1
ATOM 675 C C . CYS A 1 84 ? -17.728 4.494 4.649 1.00 64.06 84 CYS A C 1
ATOM 677 O O . CYS A 1 84 ? -16.966 4.251 5.580 1.00 64.06 84 CYS A O 1
ATOM 679 N N . SER A 1 85 ? -18.901 5.103 4.857 1.00 60.25 85 SER A N 1
ATOM 680 C CA . SER A 1 85 ? -19.373 5.621 6.158 1.00 60.25 85 SER A CA 1
ATOM 681 C C . SER A 1 85 ? -19.669 4.540 7.227 1.00 60.25 85 SER A C 1
ATOM 683 O O . SER A 1 85 ? -20.482 4.751 8.126 1.00 60.25 85 SER A O 1
ATOM 685 N N . GLY A 1 86 ? -19.078 3.343 7.126 1.00 59.44 86 GLY A N 1
ATOM 686 C CA . GLY A 1 86 ? -19.250 2.222 8.060 1.00 59.44 86 GLY A CA 1
ATOM 687 C C . GLY A 1 86 ? -20.647 1.587 8.077 1.00 59.44 86 GLY A C 1
ATOM 688 O O . GLY A 1 86 ? -20.870 0.619 8.802 1.00 59.44 86 GLY A O 1
ATOM 689 N N . LYS A 1 87 ? -21.592 2.104 7.286 1.00 60.41 87 LYS A N 1
ATOM 690 C CA . LYS A 1 87 ? -22.904 1.489 7.067 1.00 60.41 87 LYS A CA 1
ATOM 691 C C . LYS A 1 87 ? -22.736 0.349 6.067 1.00 60.41 87 LYS A C 1
ATOM 693 O O . LYS A 1 87 ? -22.045 0.519 5.065 1.00 60.41 87 LYS A O 1
ATOM 698 N N . LYS A 1 88 ? -23.373 -0.801 6.325 1.00 57.41 88 LYS A N 1
ATOM 699 C CA . LYS A 1 88 ? -23.424 -1.901 5.350 1.00 57.41 88 LYS A CA 1
ATOM 700 C C . LYS A 1 88 ? -23.948 -1.329 4.035 1.00 57.41 88 LYS A C 1
ATOM 702 O O . LYS A 1 88 ? -25.067 -0.813 3.999 1.00 57.41 88 LYS A O 1
ATOM 707 N N . GLY A 1 89 ? -23.124 -1.366 2.989 1.00 62.75 89 GLY A N 1
ATOM 708 C CA . GLY A 1 89 ? -23.559 -0.969 1.658 1.00 62.75 89 GLY A CA 1
ATOM 709 C C . GLY A 1 89 ? -24.807 -1.770 1.305 1.00 62.75 89 GLY A C 1
ATOM 710 O O . GLY A 1 89 ? -24.875 -2.970 1.579 1.00 62.75 89 GLY A O 1
ATOM 711 N N . LYS A 1 90 ? -25.823 -1.124 0.723 1.00 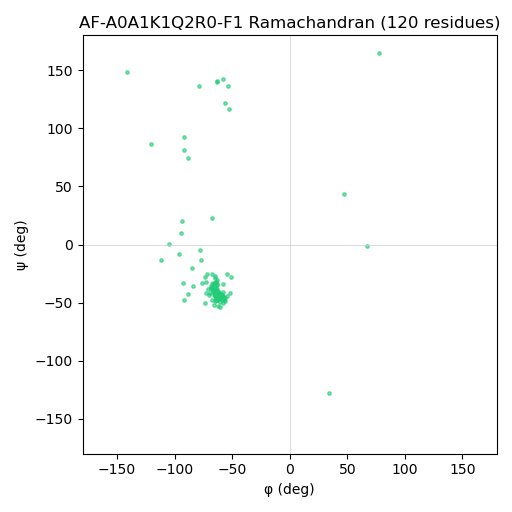62.81 90 LYS A N 1
ATOM 712 C CA . LYS A 1 9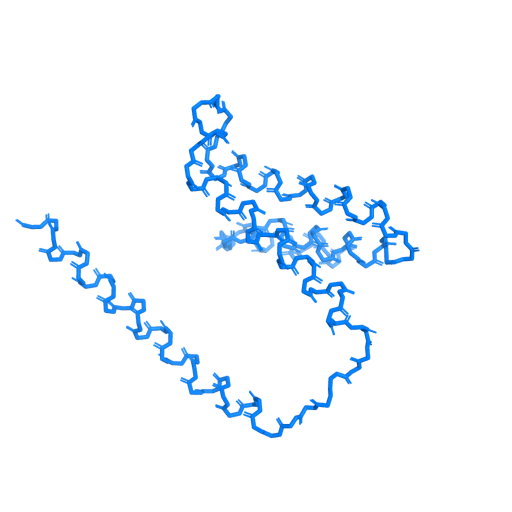0 ? -26.881 -1.888 0.056 1.00 62.81 90 LYS A CA 1
ATOM 713 C C . LYS A 1 90 ? -26.142 -2.748 -0.969 1.00 62.81 90 LYS A C 1
ATOM 715 O O . LYS A 1 90 ? -25.380 -2.192 -1.749 1.00 62.81 90 LYS A O 1
ATOM 720 N N . HIS A 1 91 ? -26.270 -4.070 -0.898 1.00 62.31 91 HIS A N 1
ATOM 721 C CA . HIS A 1 91 ? -25.613 -5.000 -1.817 1.00 62.31 91 HIS A CA 1
ATOM 722 C C . HIS A 1 91 ? -26.571 -5.275 -2.985 1.00 62.31 91 HIS A C 1
ATOM 724 O O . HIS A 1 91 ? -27.302 -6.270 -2.940 1.00 62.31 91 HIS A O 1
ATOM 730 N N . PRO A 1 92 ? -26.665 -4.406 -4.013 1.00 70.94 92 PRO A N 1
ATOM 731 C CA . PRO A 1 92 ? -27.489 -4.715 -5.164 1.00 70.94 92 PRO A CA 1
ATOM 732 C C . PRO A 1 92 ? -26.908 -5.955 -5.840 1.00 70.94 92 PRO A C 1
ATOM 734 O O . PRO A 1 92 ? -25.691 -6.080 -5.996 1.00 70.94 92 PRO A O 1
ATOM 737 N N . LYS A 1 93 ? -27.777 -6.863 -6.293 1.00 70.69 93 LYS A N 1
ATOM 738 C CA . LYS A 1 93 ? -27.372 -8.047 -7.071 1.00 70.69 93 LYS A CA 1
ATOM 739 C C . LYS A 1 93 ? -26.469 -7.668 -8.261 1.00 70.69 93 LYS A C 1
ATOM 741 O O . LYS A 1 93 ? -25.594 -8.444 -8.624 1.00 70.69 93 LYS A O 1
ATOM 746 N N . PHE A 1 94 ? -26.623 -6.453 -8.793 1.00 73.12 94 PHE A N 1
ATOM 747 C CA . PHE A 1 94 ? -25.787 -5.869 -9.843 1.00 73.12 94 PHE A CA 1
ATOM 748 C C . PHE A 1 94 ? -24.292 -5.791 -9.488 1.00 73.12 94 PHE A C 1
ATOM 750 O O . PHE A 1 94 ? -23.461 -6.198 -10.292 1.00 73.12 94 PHE A O 1
ATOM 757 N N . ALA A 1 95 ? -23.935 -5.354 -8.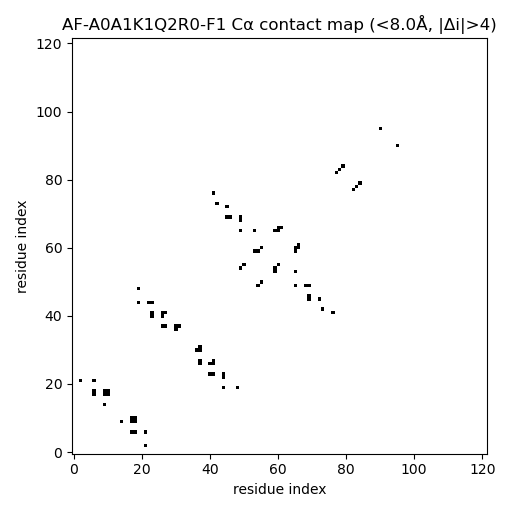274 1.00 72.06 95 ALA A N 1
ATOM 758 C CA . ALA A 1 95 ? -22.530 -5.244 -7.864 1.00 72.06 95 ALA A CA 1
ATOM 759 C C . ALA A 1 95 ? -21.836 -6.616 -7.817 1.00 72.06 95 ALA A C 1
ATOM 761 O O . ALA A 1 95 ? -20.657 -6.732 -8.143 1.00 72.06 95 ALA A O 1
ATOM 762 N N . LYS A 1 96 ? -22.589 -7.672 -7.472 1.00 71.50 96 LYS A N 1
ATOM 763 C CA . LYS A 1 96 ? -22.089 -9.051 -7.498 1.00 71.50 96 LYS A CA 1
ATOM 764 C C . LYS A 1 96 ? -21.754 -9.479 -8.928 1.00 71.50 96 LYS A C 1
ATOM 766 O O . LYS A 1 96 ? -20.663 -9.979 -9.169 1.00 71.50 96 LYS A O 1
ATOM 771 N N . TRP A 1 97 ? -22.664 -9.253 -9.874 1.00 81.38 97 TRP A N 1
ATOM 772 C CA . TRP A 1 97 ? -22.456 -9.623 -11.278 1.00 81.38 97 TRP A CA 1
ATOM 773 C C . TRP A 1 97 ? -21.360 -8.802 -11.960 1.00 81.38 97 TRP A C 1
ATOM 775 O O . TRP A 1 97 ? -20.560 -9.374 -12.694 1.00 81.38 97 TRP A O 1
ATOM 785 N N . PHE A 1 98 ? -21.258 -7.504 -11.659 1.00 83.19 98 PHE A N 1
ATOM 786 C CA . PHE A 1 98 ? -20.156 -6.671 -12.142 1.00 83.19 98 PHE A CA 1
ATOM 787 C C . PHE A 1 98 ? -18.798 -7.249 -11.723 1.00 83.19 98 PHE A C 1
ATOM 789 O O . PHE A 1 98 ? -17.922 -7.409 -12.566 1.00 83.19 98 PHE A O 1
ATOM 796 N N . PHE A 1 99 ? -18.648 -7.652 -10.456 1.00 78.75 99 PHE A N 1
ATOM 797 C CA . PHE A 1 99 ? -17.413 -8.270 -9.971 1.00 78.75 99 PHE A CA 1
ATOM 798 C C . PHE A 1 99 ? -17.092 -9.589 -10.692 1.00 78.75 99 PHE A C 1
ATOM 800 O O . PHE A 1 99 ? -15.955 -9.789 -11.109 1.00 78.75 99 PHE A O 1
ATOM 807 N N . TYR A 1 100 ? -18.084 -10.461 -10.904 1.00 83.94 100 TYR A N 1
ATOM 808 C CA . TYR A 1 100 ? -17.875 -11.741 -11.599 1.00 83.94 100 TYR A CA 1
ATOM 809 C C . TYR A 1 100 ? -17.460 -11.598 -13.064 1.00 83.94 100 TYR A C 1
ATOM 811 O O . TYR A 1 100 ? -16.800 -12.492 -13.578 1.00 83.94 100 TYR A O 1
ATOM 819 N N . ILE A 1 101 ? -17.836 -10.508 -13.733 1.00 85.69 101 ILE A N 1
ATOM 820 C CA . ILE A 1 101 ? -17.444 -10.241 -15.124 1.00 85.69 101 ILE A CA 1
ATOM 821 C C . ILE A 1 101 ? -16.106 -9.496 -15.169 1.00 85.69 101 ILE A C 1
ATOM 823 O O . ILE A 1 101 ? -15.227 -9.824 -15.963 1.00 85.69 101 ILE A O 1
ATOM 827 N N . PHE A 1 102 ? -15.926 -8.510 -14.292 1.00 86.69 102 PHE A N 1
ATOM 828 C CA . PHE A 1 102 ? -14.710 -7.706 -14.237 1.00 86.69 102 PHE A CA 1
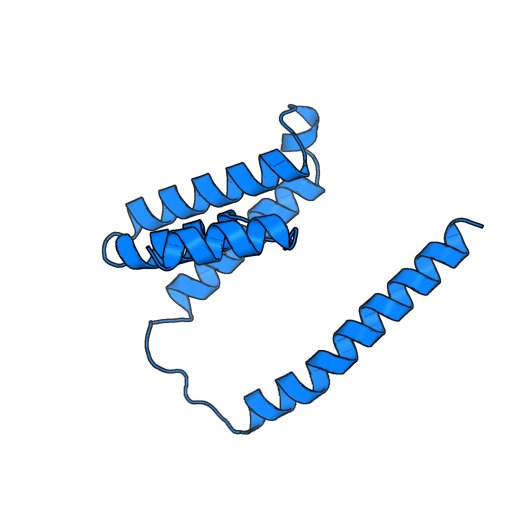ATOM 829 C C . PHE A 1 102 ? -13.490 -8.526 -13.792 1.00 86.69 102 PHE A C 1
ATOM 831 O O . PHE A 1 102 ? -12.386 -8.322 -14.293 1.00 86.69 102 PHE A O 1
ATOM 838 N N . TYR A 1 103 ? -13.676 -9.494 -12.889 1.00 84.62 103 TYR A N 1
ATOM 839 C CA . TYR A 1 103 ? -12.589 -10.337 -12.397 1.00 84.62 103 TYR A CA 1
ATOM 840 C C . TYR A 1 103 ? -11.888 -11.156 -13.508 1.00 84.62 103 TYR A C 1
ATOM 842 O O . TYR A 1 103 ? -10.683 -11.011 -13.674 1.00 84.62 103 TYR A O 1
ATOM 850 N N . PRO A 1 104 ? -12.569 -11.953 -14.346 1.00 89.38 104 PRO A N 1
ATOM 851 C CA . PRO A 1 104 ? -11.905 -12.601 -15.476 1.00 89.38 104 PRO A CA 1
ATOM 852 C C . PRO A 1 104 ? -11.385 -11.587 -16.508 1.00 89.38 104 PRO A C 1
ATOM 854 O O . PRO A 1 104 ? -10.326 -11.803 -17.093 1.00 89.38 104 PRO A O 1
ATOM 857 N N . ALA A 1 105 ? -12.069 -10.454 -16.703 1.00 89.69 105 ALA A N 1
ATOM 858 C CA . ALA A 1 105 ? -11.652 -9.444 -17.674 1.00 89.69 105 ALA A CA 1
ATOM 859 C C . ALA A 1 105 ? -10.320 -8.761 -17.312 1.00 89.69 105 ALA A C 1
ATOM 861 O O . ALA A 1 105 ? -9.467 -8.611 -18.185 1.00 89.69 105 ALA A O 1
ATOM 862 N N . HIS A 1 106 ? -10.096 -8.376 -16.048 1.00 84.62 106 HIS A N 1
ATOM 863 C CA . HIS A 1 106 ? -8.827 -7.742 -15.664 1.00 84.62 106 HIS A CA 1
ATOM 864 C C . HIS A 1 106 ? -7.648 -8.723 -15.749 1.00 84.62 106 HIS A C 1
ATOM 866 O O . HIS A 1 106 ? -6.560 -8.319 -16.149 1.00 84.62 106 HIS A O 1
ATOM 872 N N . LEU A 1 107 ? -7.865 -10.015 -15.464 1.00 87.12 107 LEU A N 1
ATOM 873 C CA . LEU A 1 107 ? -6.843 -11.052 -15.652 1.00 87.12 107 LEU A CA 1
ATOM 874 C C . LEU A 1 107 ? -6.461 -11.198 -17.128 1.00 87.12 107 LEU A C 1
ATOM 876 O O . LEU A 1 107 ? -5.276 -11.263 -17.455 1.00 87.12 107 LEU A O 1
ATOM 880 N N . LEU A 1 108 ? -7.449 -11.185 -18.027 1.00 89.44 108 LEU A N 1
ATOM 881 C CA . LEU A 1 108 ? -7.194 -11.180 -19.469 1.00 89.44 108 LEU A CA 1
ATOM 882 C C . LEU A 1 108 ? -6.457 -9.912 -19.907 1.00 89.44 108 LEU A C 1
ATOM 884 O O . LEU A 1 108 ? -5.526 -9.994 -20.700 1.00 89.44 108 LEU A O 1
ATOM 888 N N . MET A 1 109 ? -6.819 -8.748 -19.366 1.00 89.44 109 MET A N 1
ATOM 889 C CA . MET A 1 109 ? -6.118 -7.495 -19.652 1.00 89.44 109 MET A CA 1
ATOM 890 C C . MET A 1 109 ? -4.643 -7.566 -19.238 1.00 89.44 109 MET A C 1
ATOM 892 O O . MET A 1 109 ? -3.775 -7.219 -20.034 1.00 89.44 109 MET A O 1
ATOM 896 N N . ILE A 1 110 ? -4.347 -8.068 -18.033 1.00 87.31 110 ILE A N 1
ATOM 897 C CA . ILE A 1 110 ? -2.968 -8.275 -17.562 1.00 87.31 110 ILE A CA 1
ATOM 898 C C . ILE A 1 110 ? -2.225 -9.237 -18.497 1.00 87.31 110 ILE A C 1
ATOM 900 O O . ILE A 1 110 ? -1.082 -8.974 -18.870 1.00 87.31 110 ILE A O 1
ATOM 904 N N . TYR A 1 111 ? -2.879 -10.320 -18.923 1.00 90.12 111 TYR A N 1
ATOM 905 C CA . TYR A 1 111 ? -2.304 -11.271 -19.871 1.00 90.12 111 TYR A CA 1
ATOM 906 C C . TYR A 1 111 ? -1.952 -10.615 -21.218 1.00 90.12 111 TYR A C 1
ATOM 908 O O . TYR A 1 111 ? -0.838 -10.793 -21.710 1.00 90.12 111 TYR A O 1
ATOM 916 N N . PHE A 1 112 ? -2.847 -9.800 -21.787 1.00 90.94 112 PHE A N 1
ATOM 917 C CA . PHE A 1 112 ? -2.582 -9.081 -23.037 1.00 90.94 112 PHE A CA 1
ATOM 918 C C . PHE A 1 112 ? -1.460 -8.050 -22.905 1.00 90.94 112 PHE A C 1
ATOM 920 O O . PHE A 1 112 ? -0.612 -7.962 -23.791 1.00 90.94 112 PHE A O 1
ATOM 927 N N . VAL A 1 113 ? -1.419 -7.297 -21.802 1.00 88.94 113 VAL A N 1
ATOM 928 C CA . VAL A 1 113 ? -0.336 -6.337 -21.536 1.00 88.94 113 VAL A CA 1
ATOM 929 C C . VAL A 1 113 ? 1.006 -7.058 -21.434 1.00 88.94 113 VAL A C 1
ATOM 931 O O . VAL A 1 113 ? 1.984 -6.613 -22.033 1.00 88.94 113 VAL A O 1
ATOM 934 N N . LYS A 1 114 ? 1.051 -8.202 -20.741 1.00 88.56 114 LYS A N 1
ATOM 935 C CA . LYS A 1 114 ? 2.261 -9.023 -20.634 1.00 88.56 114 LYS A CA 1
ATOM 936 C C . LYS A 1 114 ? 2.736 -9.511 -22.005 1.00 88.56 114 LYS A C 1
ATOM 938 O O . LYS A 1 114 ? 3.913 -9.374 -22.319 1.00 88.56 114 LYS A O 1
ATOM 943 N N . LEU A 1 115 ? 1.818 -10.009 -22.836 1.00 88.69 115 LEU A N 1
ATOM 944 C CA . LEU A 1 115 ? 2.131 -10.479 -24.187 1.00 88.69 115 LEU A CA 1
ATOM 945 C C . LEU A 1 115 ? 2.661 -9.348 -25.086 1.00 88.69 115 LEU A C 1
ATOM 947 O O . LEU A 1 115 ? 3.611 -9.543 -25.843 1.00 88.69 115 LEU A O 1
ATOM 951 N N . ALA A 1 116 ? 2.061 -8.158 -25.000 1.00 85.25 116 ALA A N 1
ATOM 952 C CA . ALA A 1 116 ? 2.510 -6.989 -25.751 1.00 85.25 116 ALA A CA 1
ATOM 953 C C . ALA A 1 116 ? 3.901 -6.515 -25.295 1.00 85.25 116 ALA A C 1
ATOM 955 O O . ALA A 1 116 ? 4.737 -6.194 -26.135 1.00 85.25 116 ALA A O 1
ATOM 956 N N . ALA A 1 117 ? 4.173 -6.521 -23.987 1.00 81.31 117 ALA A N 1
ATOM 957 C CA . ALA A 1 117 ? 5.479 -6.158 -23.439 1.00 81.31 117 ALA A CA 1
ATOM 958 C C . ALA A 1 117 ? 6.591 -7.140 -23.853 1.00 81.31 117 ALA A C 1
ATOM 960 O O . ALA A 1 117 ? 7.714 -6.720 -24.122 1.00 81.31 117 ALA A O 1
ATOM 961 N N . GLU A 1 118 ? 6.287 -8.436 -23.945 1.00 79.38 118 GLU A N 1
ATOM 962 C CA . GLU A 1 118 ? 7.244 -9.463 -24.376 1.00 79.38 118 GLU A CA 1
ATOM 963 C C . GLU A 1 118 ? 7.608 -9.326 -25.862 1.00 79.38 118 GLU A C 1
ATOM 965 O O . GLU A 1 118 ? 8.771 -9.452 -26.231 1.00 79.38 118 GLU A O 1
ATOM 970 N N . LYS A 1 119 ? 6.640 -8.956 -26.710 1.00 72.25 119 LYS A N 1
ATOM 971 C CA . LYS A 1 119 ? 6.867 -8.681 -28.139 1.00 72.25 119 LYS A CA 1
ATOM 972 C C . LYS A 1 119 ? 7.718 -7.441 -28.424 1.00 72.25 119 LYS A C 1
ATOM 974 O O . LYS A 1 119 ? 8.286 -7.361 -29.502 1.00 72.25 119 LYS A O 1
ATOM 979 N N . VAL A 1 120 ? 7.753 -6.471 -27.512 1.00 72.25 120 VAL A N 1
ATOM 980 C CA . VAL A 1 120 ? 8.509 -5.212 -27.665 1.00 72.25 120 VAL A CA 1
ATOM 981 C C . VAL A 1 120 ? 9.977 -5.370 -27.236 1.00 72.25 120 VAL A C 1
ATOM 983 O O . VAL A 1 120 ? 10.813 -4.567 -27.634 1.00 72.25 120 VAL A O 1
ATOM 986 N N . ASN A 1 121 ? 10.299 -6.395 -26.439 1.00 56.84 121 ASN A N 1
ATOM 987 C CA . ASN A 1 121 ? 11.660 -6.691 -25.968 1.00 56.84 121 ASN A CA 1
ATOM 988 C C . ASN A 1 121 ? 12.416 -7.721 -26.843 1.00 56.84 121 ASN A C 1
ATOM 990 O O . ASN A 1 121 ? 13.483 -8.183 -26.438 1.00 56.84 121 ASN A O 1
ATOM 994 N N . LEU A 1 122 ? 11.874 -8.078 -28.015 1.00 48.81 122 LEU A N 1
ATOM 995 C CA . LEU A 1 122 ? 12.498 -8.902 -29.064 1.00 48.81 122 LEU A CA 1
ATOM 996 C C . LEU A 1 122 ? 12.780 -8.041 -30.298 1.00 48.81 122 LEU A C 1
ATOM 998 O O . LEU A 1 122 ? 13.844 -8.254 -30.917 1.00 48.81 122 LEU A O 1
#

Secondary structure (DSSP, 8-state):
-HH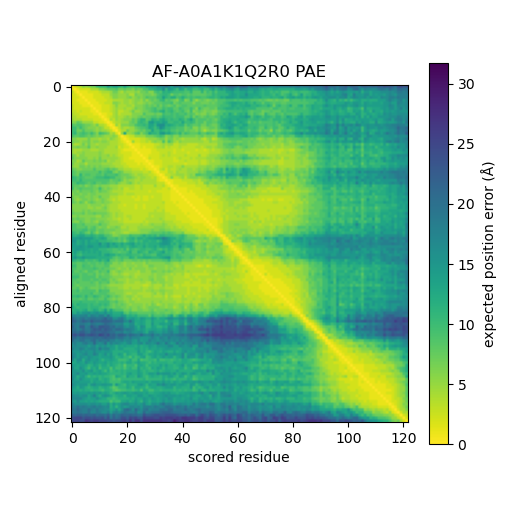HHHHHHHHHTT-TTTTHHHHHHHHHHHTTT-HHHHHHHHHHHHHHHHHHHH-S-HHHHTSHHHHHHHHHHHHHHHIIIII--SSPPP--HHHHHHHHHHHHHHHHHHHHHHHHHHHH--

Foldseek 3Di:
DVLVVVLVVLCVVVPLCRNLVSQLVVLCVVCVVPVVSNLVSQLVSQVVSLCVVQNDDPCSCPDPVSVVSSVVSVVVVVCCNPVPVVPDPPDPPVVVVCCVVVVVVVVVVVVVVVVVVVVVVD

Mean predicted aligned error: 9.96 Å

Radius of gyration: 17.93 Å; Cα contacts (8 Å, |Δi|>4): 45; chains: 1; bounding box: 44×30×47 Å